Protein AF-A0A1H6TEG6-F1 (afdb_monomer_lite)

Organism: NCBI:txid1297121

Secondary structure (DSSP, 8-state):
-HHHHHHHHHHHHHHHHHHHHHTSTTTS-SS--PSPBTTB-HHHHHHHHHHHHHHHHHHHHHHH-GGGGSSSS--

Structure (mmCIF, N/CA/C/O backbone):
data_AF-A0A1H6TEG6-F1
#
_entry.id   AF-A0A1H6TEG6-F1
#
loop_
_atom_site.group_PDB
_atom_site.id
_atom_site.type_symbol
_atom_site.label_atom_id
_atom_site.label_alt_id
_atom_site.label_comp_id
_atom_site.label_asym_id
_atom_site.label_entity_id
_atom_site.label_seq_id
_atom_site.pdbx_PDB_ins_code
_atom_site.Cartn_x
_atom_site.Cartn_y
_atom_site.Cartn_z
_atom_site.occupancy
_atom_site.B_iso_or_equiv
_atom_site.auth_seq_id
_atom_site.auth_comp_id
_atom_site.auth_asym_id
_atom_site.auth_atom_id
_atom_site.pdbx_PDB_model_num
ATOM 1 N N . MET A 1 1 ? 7.837 10.000 -25.872 1.00 48.94 1 MET A N 1
ATOM 2 C CA . MET A 1 1 ? 8.898 10.032 -24.840 1.00 48.94 1 MET A CA 1
ATOM 3 C C . MET A 1 1 ? 8.433 10.667 -23.522 1.00 48.94 1 MET A C 1
ATOM 5 O O . MET A 1 1 ? 8.684 10.082 -22.478 1.00 48.94 1 MET A O 1
ATOM 9 N N . GLU A 1 2 ? 7.699 11.790 -23.518 1.00 58.66 2 GLU A N 1
ATOM 10 C CA . GLU A 1 2 ? 7.323 12.482 -22.261 1.00 58.66 2 GLU A CA 1
ATOM 11 C C . GLU A 1 2 ? 6.134 11.877 -21.497 1.00 58.66 2 GLU A C 1
ATOM 13 O O . GLU A 1 2 ? 6.172 11.772 -20.272 1.00 58.66 2 GLU A O 1
ATOM 18 N N . LYS A 1 3 ? 5.091 11.412 -22.200 1.00 65.12 3 LYS A N 1
ATOM 19 C CA . LYS A 1 3 ? 3.869 10.903 -21.548 1.00 65.12 3 LYS A CA 1
ATOM 20 C C . LYS A 1 3 ? 4.131 9.671 -20.671 1.00 65.12 3 LYS A C 1
ATOM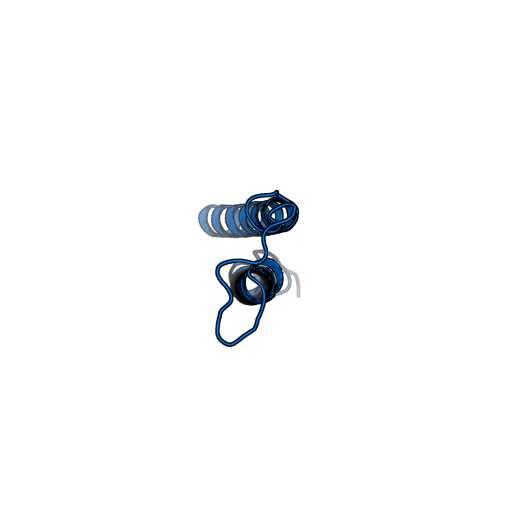 22 O O . LYS A 1 3 ? 3.620 9.612 -19.561 1.00 65.12 3 LYS A O 1
ATOM 27 N N . LYS A 1 4 ? 4.983 8.731 -21.113 1.00 67.56 4 LYS A N 1
ATOM 28 C CA . LYS A 1 4 ? 5.377 7.545 -20.318 1.00 67.56 4 LYS A CA 1
ATOM 29 C C . LYS A 1 4 ? 6.062 7.947 -19.000 1.00 67.56 4 LYS A C 1
ATOM 31 O O . LYS A 1 4 ? 5.697 7.435 -17.948 1.00 67.56 4 LYS A O 1
ATOM 36 N N . LYS A 1 5 ? 6.980 8.926 -19.038 1.00 73.75 5 LYS A N 1
ATOM 37 C CA . LYS A 1 5 ? 7.620 9.481 -17.830 1.00 73.75 5 LYS A CA 1
ATOM 38 C C . LYS A 1 5 ? 6.606 10.165 -16.908 1.00 73.75 5 LYS A C 1
ATOM 40 O O . LYS A 1 5 ? 6.709 10.011 -15.695 1.00 73.75 5 LYS A O 1
ATOM 45 N N . LEU A 1 6 ? 5.619 10.877 -17.462 1.00 79.75 6 LEU A N 1
ATOM 46 C 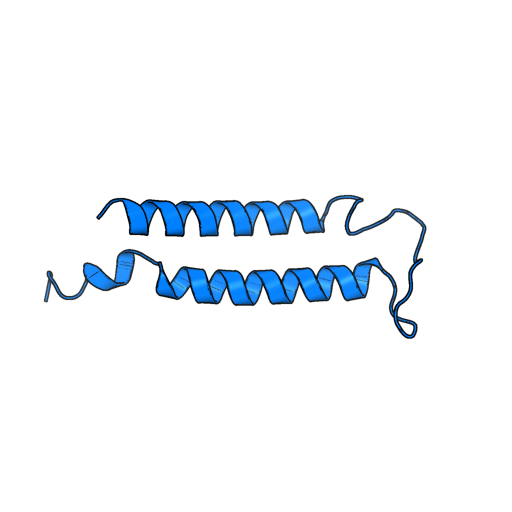CA . LEU A 1 6 ? 4.545 11.499 -16.682 1.00 79.75 6 LEU A CA 1
ATOM 47 C C . LEU A 1 6 ? 3.668 10.445 -15.981 1.00 79.75 6 LEU A C 1
ATOM 49 O O . LEU A 1 6 ? 3.455 10.555 -14.779 1.00 79.75 6 LEU A O 1
ATOM 53 N N . TYR A 1 7 ? 3.219 9.403 -16.690 1.00 82.38 7 TYR A N 1
ATOM 54 C CA . TYR A 1 7 ? 2.415 8.317 -16.108 1.00 82.38 7 TYR A CA 1
ATOM 55 C C . TYR A 1 7 ? 3.166 7.542 -15.024 1.00 82.38 7 TYR A C 1
ATOM 57 O O . TYR A 1 7 ? 2.591 7.244 -13.979 1.00 82.38 7 TYR A O 1
ATOM 65 N N . TRP A 1 8 ? 4.456 7.272 -15.235 1.00 81.25 8 TRP A N 1
ATOM 66 C CA . TRP A 1 8 ? 5.323 6.682 -14.217 1.00 81.25 8 TRP A CA 1
ATOM 67 C C . TRP A 1 8 ? 5.413 7.567 -12.969 1.00 81.25 8 TRP A C 1
ATOM 69 O O . TRP A 1 8 ? 5.200 7.101 -11.853 1.00 81.25 8 TRP A O 1
ATOM 79 N N . ARG A 1 9 ? 5.643 8.872 -13.151 1.00 84.06 9 ARG A N 1
ATOM 80 C CA . ARG A 1 9 ? 5.741 9.828 -12.042 1.00 84.06 9 ARG A CA 1
ATOM 81 C C . ARG A 1 9 ? 4.419 9.955 -11.279 1.00 84.06 9 ARG A C 1
ATOM 83 O O . ARG A 1 9 ? 4.441 10.001 -10.054 1.00 84.06 9 ARG A O 1
ATOM 90 N N . ILE A 1 10 ? 3.284 9.942 -11.982 1.00 87.25 10 ILE A N 1
ATOM 91 C CA . ILE A 1 10 ? 1.943 9.908 -11.379 1.00 87.25 10 ILE A CA 1
ATOM 92 C C . ILE A 1 10 ? 1.740 8.613 -10.585 1.00 87.25 10 ILE A C 1
ATOM 94 O O . ILE A 1 10 ? 1.258 8.687 -9.460 1.00 87.25 10 ILE A O 1
ATOM 98 N N . CYS A 1 11 ? 2.154 7.451 -11.109 1.00 86.62 11 CYS A N 1
ATOM 99 C CA . CYS A 1 11 ? 2.114 6.194 -10.355 1.00 86.62 11 CYS A CA 1
ATOM 100 C C . CYS A 1 11 ? 2.948 6.290 -9.072 1.00 86.62 11 CYS A C 1
ATOM 102 O O . CYS A 1 11 ? 2.446 5.978 -8.000 1.00 86.62 11 CYS A O 1
ATOM 104 N N . CYS A 1 12 ? 4.186 6.786 -9.136 1.00 86.38 12 CYS A N 1
ATOM 105 C CA . CYS A 1 12 ? 5.017 6.938 -7.939 1.00 86.38 12 CYS A CA 1
ATOM 106 C C . CYS A 1 12 ? 4.376 7.868 -6.898 1.00 86.38 12 CYS A C 1
ATOM 108 O O . CYS A 1 12 ? 4.325 7.524 -5.719 1.00 86.38 12 CYS A O 1
ATOM 110 N N . VAL A 1 13 ? 3.856 9.026 -7.320 1.00 92.38 13 VAL A N 1
ATOM 111 C CA . VAL A 1 13 ? 3.187 9.967 -6.406 1.00 92.38 13 VAL A CA 1
ATOM 112 C C . VAL A 1 13 ? 1.920 9.350 -5.812 1.00 92.38 13 VAL A C 1
ATOM 114 O O . VAL A 1 13 ? 1.685 9.491 -4.615 1.00 92.38 13 VAL A O 1
ATOM 117 N N . ALA A 1 14 ? 1.133 8.625 -6.608 1.00 90.06 14 ALA A N 1
ATOM 118 C CA . ALA A 1 14 ? -0.064 7.940 -6.137 1.00 90.06 14 ALA A CA 1
ATOM 119 C C . ALA A 1 14 ? 0.263 6.840 -5.113 1.00 90.06 14 ALA A C 1
ATOM 121 O O . ALA A 1 14 ? -0.400 6.773 -4.082 1.00 90.06 14 ALA A O 1
ATOM 122 N N . ALA A 1 15 ? 1.310 6.036 -5.340 1.00 89.31 15 ALA A N 1
ATOM 123 C CA . ALA A 1 15 ? 1.771 5.022 -4.388 1.00 89.31 15 ALA A CA 1
ATOM 124 C C . ALA A 1 15 ? 2.156 5.648 -3.041 1.00 89.31 15 ALA A C 1
ATOM 126 O O . ALA A 1 15 ? 1.689 5.214 -1.990 1.00 89.31 15 ALA A O 1
ATOM 127 N N . ILE A 1 16 ? 2.969 6.709 -3.079 1.00 91.81 16 ILE A N 1
ATOM 128 C CA . ILE A 1 16 ? 3.399 7.433 -1.877 1.00 91.81 16 ILE A CA 1
ATOM 129 C C . ILE A 1 16 ? 2.188 8.043 -1.160 1.00 91.81 16 ILE A C 1
ATOM 131 O O . ILE A 1 16 ? 2.073 7.929 0.059 1.00 91.81 16 ILE A O 1
ATOM 135 N N . GLY A 1 17 ? 1.256 8.640 -1.908 1.00 92.56 17 GLY A N 1
ATOM 136 C CA . GLY A 1 17 ? 0.018 9.198 -1.366 1.00 92.56 17 GLY A CA 1
ATOM 137 C C . GLY A 1 17 ? -0.848 8.152 -0.661 1.00 92.56 17 GLY A C 1
ATOM 138 O O . GLY A 1 17 ? -1.310 8.398 0.450 1.00 92.56 17 GLY A O 1
ATOM 139 N N . LEU A 1 18 ? -1.010 6.967 -1.256 1.00 89.19 18 LEU A N 1
ATOM 140 C CA . LEU A 1 18 ? -1.715 5.830 -0.651 1.00 89.19 18 LEU A CA 1
ATOM 141 C C . LEU A 1 18 ? -1.040 5.358 0.647 1.00 89.19 18 LEU A C 1
ATOM 143 O O . LEU A 1 18 ? -1.728 5.121 1.642 1.00 89.19 18 LEU A O 1
ATOM 147 N N . CYS A 1 19 ? 0.293 5.283 0.675 1.00 89.00 19 CYS A N 1
ATOM 148 C CA . CYS A 1 19 ? 1.036 4.930 1.886 1.00 89.00 19 CYS A CA 1
ATOM 149 C C . CYS A 1 19 ? 0.800 5.940 3.014 1.00 89.00 19 CYS A C 1
ATOM 151 O O . CYS A 1 19 ? 0.517 5.542 4.140 1.00 89.00 19 CYS A O 1
ATOM 153 N N . ILE A 1 20 ? 0.856 7.242 2.716 1.00 90.88 20 ILE A N 1
ATOM 154 C CA . ILE A 1 20 ? 0.590 8.291 3.709 1.00 90.88 20 ILE A CA 1
ATOM 155 C C . ILE A 1 20 ? -0.858 8.197 4.201 1.00 90.88 20 ILE A C 1
ATOM 157 O O . ILE A 1 20 ? -1.091 8.194 5.407 1.00 90.88 20 ILE A O 1
ATOM 161 N N . LEU A 1 21 ? -1.822 8.050 3.285 1.00 88.88 21 LEU A N 1
ATOM 162 C CA . LEU A 1 21 ? -3.246 7.938 3.607 1.00 88.88 21 LEU A CA 1
ATOM 163 C C . LEU A 1 21 ? -3.532 6.768 4.556 1.00 88.88 21 LEU A C 1
ATOM 165 O O . LEU A 1 21 ? -4.344 6.908 5.466 1.00 88.88 21 LEU A O 1
ATOM 169 N N . THR A 1 22 ? -2.830 5.645 4.398 1.00 87.19 22 THR A N 1
ATOM 170 C CA . THR A 1 22 ? -2.997 4.450 5.245 1.00 87.19 22 THR A CA 1
ATOM 171 C C . THR A 1 22 ? -2.791 4.749 6.730 1.00 87.19 22 THR A C 1
ATOM 173 O O . THR A 1 22 ? -3.504 4.205 7.567 1.00 87.19 22 THR A O 1
ATOM 176 N N . PHE A 1 23 ? -1.857 5.641 7.065 1.00 85.88 23 PHE A N 1
ATOM 177 C CA . PHE A 1 23 ? -1.565 6.015 8.452 1.00 85.88 23 PHE A CA 1
ATOM 178 C C . PHE A 1 23 ? -2.356 7.231 8.940 1.00 85.88 23 PHE A C 1
ATOM 180 O O . PHE A 1 23 ? -2.201 7.651 10.086 1.00 85.88 23 PHE A O 1
ATOM 187 N N . THR A 1 24 ? -3.210 7.813 8.098 1.00 87.00 24 THR A N 1
ATOM 188 C CA . THR A 1 24 ? -4.065 8.922 8.525 1.00 87.00 24 THR A CA 1
ATOM 189 C C . THR A 1 24 ? -5.256 8.417 9.342 1.00 87.00 24 THR A C 1
ATOM 191 O O . THR A 1 24 ? -5.754 7.309 9.107 1.00 87.00 24 THR A O 1
ATOM 194 N N . PRO A 1 25 ? -5.796 9.249 10.253 1.00 82.50 25 PRO A N 1
ATOM 195 C CA . PRO A 1 25 ? -7.004 8.920 11.011 1.00 82.50 25 PRO A CA 1
ATOM 196 C C . PRO A 1 25 ? -8.245 8.677 10.132 1.00 82.50 25 PRO A C 1
ATOM 198 O O . PRO A 1 25 ? -9.263 8.211 10.634 1.00 82.50 25 PRO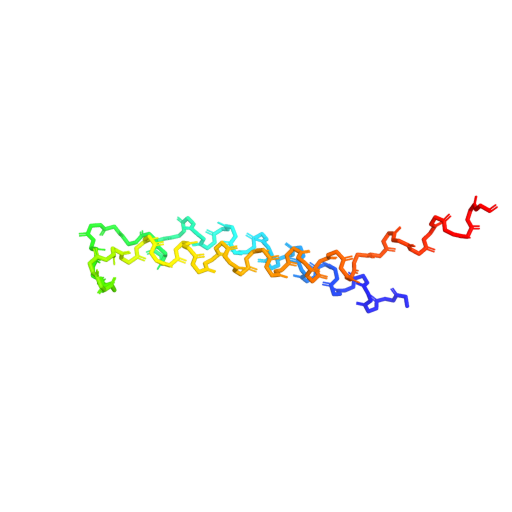 A O 1
ATOM 201 N N . LEU A 1 26 ? -8.164 8.960 8.825 1.00 82.12 26 LEU A N 1
ATOM 202 C CA . LEU A 1 26 ? -9.196 8.627 7.845 1.00 82.12 26 LEU A CA 1
ATOM 203 C C . LEU A 1 26 ? -9.333 7.110 7.620 1.00 82.12 26 LEU A C 1
ATOM 205 O O . LEU A 1 26 ? -10.437 6.617 7.395 1.00 82.12 26 LEU A O 1
ATOM 209 N N . VAL A 1 27 ? -8.216 6.377 7.673 1.00 82.56 27 VAL A N 1
ATOM 210 C CA . VAL A 1 27 ? -8.164 4.912 7.516 1.00 82.56 27 VAL A CA 1
ATOM 211 C C . VAL A 1 27 ? -8.115 4.228 8.881 1.00 82.56 27 VAL A C 1
ATOM 213 O O . VAL A 1 27 ? -8.728 3.180 9.075 1.00 82.56 27 VAL A O 1
ATOM 216 N N . ILE A 1 28 ? -7.436 4.847 9.851 1.00 81.69 28 ILE A N 1
ATOM 217 C CA . ILE A 1 28 ? -7.307 4.341 11.221 1.00 81.69 28 ILE A CA 1
ATOM 218 C C . ILE A 1 28 ? -8.056 5.284 12.177 1.00 81.69 28 ILE A C 1
ATOM 220 O O . ILE A 1 28 ? -7.428 6.105 12.856 1.00 81.69 28 ILE A O 1
ATOM 224 N N . PRO A 1 29 ? -9.398 5.208 12.241 1.00 77.56 29 PRO A N 1
ATOM 225 C CA . PRO A 1 29 ? -10.166 6.005 13.183 1.00 77.56 29 PRO A CA 1
ATOM 226 C C . PRO A 1 29 ? -9.767 5.659 14.620 1.00 77.56 29 PRO A C 1
ATOM 228 O O . PRO A 1 29 ? -9.648 4.494 15.005 1.00 77.56 29 PRO A O 1
ATOM 231 N N . GLN A 1 30 ? -9.551 6.693 15.428 1.00 73.38 30 GLN A N 1
ATOM 232 C CA . GLN A 1 30 ? -9.186 6.551 16.833 1.00 73.38 30 GLN A CA 1
ATOM 233 C C . GLN A 1 30 ? -10.439 6.177 17.637 1.00 73.38 30 GLN A C 1
ATOM 235 O O . GLN A 1 30 ? -11.373 6.967 17.744 1.00 73.38 30 GLN A O 1
ATOM 240 N N . GLY A 1 31 ? -10.467 4.968 18.199 1.00 69.94 31 GLY A N 1
ATOM 241 C CA . GLY A 1 31 ? -11.476 4.562 19.184 1.00 69.94 31 GLY A CA 1
ATOM 242 C C . GLY A 1 31 ? -12.847 4.140 18.640 1.00 69.94 31 GLY A C 1
ATOM 243 O O . GLY A 1 31 ? -13.710 3.804 19.445 1.00 69.94 31 GLY A O 1
ATOM 244 N N . ILE A 1 32 ? -13.061 4.102 17.317 1.00 68.56 32 ILE A N 1
ATOM 245 C CA . ILE A 1 32 ? -14.338 3.697 16.706 1.00 68.56 32 ILE A CA 1
ATOM 246 C C . ILE A 1 32 ? -14.095 2.614 15.646 1.00 68.56 32 ILE A C 1
ATOM 248 O O . ILE A 1 32 ? -13.426 2.850 14.645 1.00 68.56 32 ILE A O 1
ATOM 252 N N . ALA A 1 33 ? -14.643 1.415 15.864 1.00 65.25 33 ALA A N 1
ATOM 253 C CA . ALA A 1 33 ? -14.521 0.275 14.944 1.00 65.25 33 ALA A CA 1
ATOM 254 C C . ALA A 1 33 ? -15.662 0.188 13.908 1.00 65.25 33 ALA A C 1
ATOM 256 O O . ALA A 1 33 ? -15.675 -0.721 13.074 1.00 65.25 33 ALA A O 1
ATOM 257 N N . THR A 1 34 ? -16.629 1.107 13.966 1.00 68.88 34 THR A N 1
ATOM 258 C CA . THR A 1 34 ? -17.782 1.160 13.064 1.00 68.88 34 THR A CA 1
ATOM 259 C C . THR A 1 34 ? -17.498 2.062 11.855 1.00 68.88 34 THR A C 1
ATOM 261 O O . THR A 1 34 ? -16.886 3.116 12.019 1.00 68.88 34 THR A O 1
ATOM 264 N N . PRO A 1 35 ? -17.945 1.692 10.639 1.00 74.69 35 PRO A N 1
ATOM 265 C CA . PRO A 1 35 ? -18.768 0.529 10.298 1.00 74.69 35 PRO A CA 1
ATOM 266 C C . PRO A 1 35 ? -17.957 -0.772 10.159 1.00 74.69 35 PRO A C 1
ATOM 268 O O . PRO A 1 35 ? -16.948 -0.836 9.452 1.00 74.69 35 PRO A O 1
ATOM 271 N N . ALA A 1 36 ? -18.446 -1.833 10.802 1.00 78.44 36 ALA A N 1
ATOM 272 C CA . ALA A 1 36 ? -17.909 -3.176 10.627 1.00 78.44 36 ALA A CA 1
ATOM 273 C C . ALA A 1 36 ? -18.594 -3.860 9.434 1.00 78.44 36 ALA A C 1
ATOM 275 O O . ALA A 1 36 ? -19.822 -3.865 9.342 1.00 78.44 36 ALA A O 1
ATOM 276 N N . LEU A 1 37 ? -17.812 -4.458 8.535 1.00 81.06 37 LEU A N 1
ATOM 277 C CA . LEU A 1 37 ? -18.325 -5.262 7.423 1.00 81.06 37 LEU A CA 1
ATOM 278 C C . LEU A 1 37 ? -18.236 -6.738 7.802 1.00 81.06 37 LEU A C 1
ATOM 280 O O . LEU A 1 37 ? -17.141 -7.269 7.952 1.00 81.06 37 LEU A O 1
ATOM 284 N N . GLY A 1 38 ? -19.379 -7.402 8.000 1.00 82.44 38 GLY A N 1
ATOM 285 C CA . GLY A 1 38 ? -19.410 -8.837 8.324 1.00 82.44 38 GLY A CA 1
ATOM 286 C C . GLY A 1 38 ? -18.639 -9.218 9.598 1.00 82.44 38 GLY A C 1
ATOM 287 O O . GLY A 1 38 ? -18.115 -10.321 9.683 1.00 82.44 38 GLY A O 1
ATOM 288 N N . GLY A 1 39 ? -18.521 -8.298 10.563 1.00 81.62 39 GLY A N 1
ATOM 289 C CA . GLY A 1 39 ? -17.717 -8.479 11.779 1.00 81.62 39 GLY A CA 1
ATOM 290 C C . GLY A 1 39 ? -16.258 -8.021 11.659 1.00 81.62 39 GLY A C 1
ATOM 291 O O . GLY A 1 39 ? -15.553 -7.998 12.664 1.00 81.62 39 GLY A O 1
ATOM 292 N N . VAL A 1 40 ? -15.808 -7.598 10.473 1.00 84.06 40 VAL A N 1
ATOM 293 C CA . VAL A 1 40 ? -14.470 -7.030 10.262 1.00 84.06 40 VAL A CA 1
ATOM 294 C C . VAL A 1 40 ? -14.476 -5.526 10.583 1.00 84.06 40 VAL A C 1
ATOM 296 O O . VAL A 1 40 ? -15.250 -4.788 9.968 1.00 84.06 40 VAL A O 1
ATOM 299 N N . PRO A 1 41 ? -13.620 -5.048 11.507 1.00 86.38 41 PRO A N 1
ATOM 300 C CA . PRO A 1 41 ? -13.447 -3.630 11.827 1.00 86.38 41 PRO A CA 1
ATOM 301 C C . PRO A 1 41 ? -13.105 -2.764 10.613 1.00 86.38 41 PRO A C 1
ATOM 303 O O . PRO A 1 41 ? -12.379 -3.207 9.7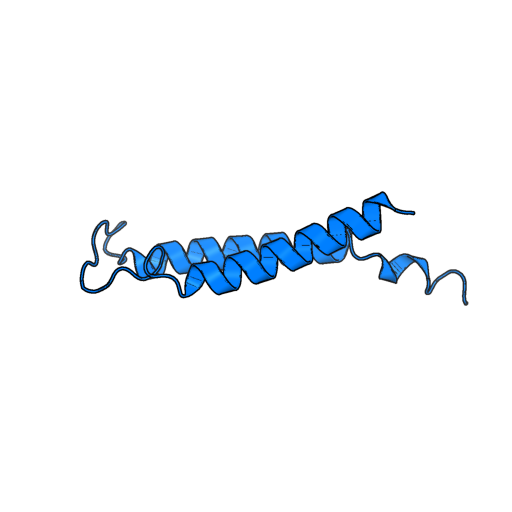19 1.00 86.38 41 PRO A O 1
ATOM 306 N N . TYR A 1 42 ? -13.546 -1.501 10.637 1.00 84.38 42 TYR A N 1
ATOM 307 C CA . TYR A 1 42 ? -13.285 -0.513 9.582 1.00 84.38 42 TYR A CA 1
ATOM 308 C C . TYR A 1 42 ? -11.823 -0.454 9.136 1.00 84.38 42 TYR A C 1
ATOM 310 O O . TYR A 1 42 ? -11.529 -0.587 7.950 1.00 84.38 42 TYR A O 1
ATOM 318 N N . SER A 1 43 ? -10.893 -0.329 10.081 1.00 85.38 43 SER A N 1
ATOM 319 C CA . SER A 1 43 ? -9.459 -0.217 9.792 1.00 85.38 43 SER A CA 1
ATOM 320 C C . SER A 1 43 ? -8.885 -1.433 9.057 1.00 85.38 43 SER A C 1
ATOM 322 O O . SER A 1 43 ? -7.964 -1.296 8.252 1.00 85.38 43 SER A O 1
ATOM 324 N N . LEU A 1 44 ? -9.429 -2.631 9.293 1.00 86.62 44 LEU A N 1
ATOM 325 C CA . LEU A 1 44 ? -8.928 -3.865 8.690 1.00 86.62 44 LEU A CA 1
ATOM 326 C C . LEU A 1 44 ? -9.382 -4.018 7.241 1.00 86.62 44 LEU A C 1
ATOM 328 O O . LEU A 1 44 ? -8.557 -4.250 6.360 1.00 86.62 44 LEU A O 1
ATOM 332 N N . TRP A 1 45 ? -10.675 -3.858 6.958 1.00 87.75 45 TRP A N 1
ATOM 333 C CA . TRP A 1 45 ? -11.143 -4.008 5.580 1.00 87.75 45 TRP A CA 1
ATOM 334 C C . TRP A 1 45 ? -10.709 -2.831 4.694 1.00 87.75 45 TRP A C 1
ATOM 336 O O . TRP A 1 45 ? -10.429 -3.023 3.512 1.00 87.75 45 TRP A O 1
ATOM 346 N N . THR A 1 46 ? -10.572 -1.625 5.250 1.00 88.69 46 THR A N 1
ATOM 347 C CA . THR A 1 46 ? -10.063 -0.464 4.502 1.00 88.69 46 THR A CA 1
ATOM 348 C C . THR A 1 46 ? -8.586 -0.599 4.150 1.00 88.69 46 THR A C 1
ATOM 350 O O . THR A 1 46 ? -8.220 -0.389 2.994 1.00 88.69 46 THR A O 1
ATOM 353 N N . SER A 1 47 ? -7.736 -1.014 5.096 1.00 88.19 47 SER A N 1
ATOM 354 C CA . SER A 1 47 ? -6.316 -1.279 4.816 1.00 88.19 47 SER A CA 1
ATOM 355 C C . SER A 1 47 ? -6.124 -2.430 3.826 1.00 88.19 47 SER A C 1
ATOM 357 O O . SER A 1 47 ? -5.231 -2.371 2.976 1.00 88.19 47 SER A O 1
ATOM 359 N N . PHE A 1 48 ? -7.007 -3.433 3.846 1.00 90.94 48 PHE A N 1
ATOM 360 C CA . PHE A 1 48 ? -7.028 -4.488 2.835 1.00 90.94 48 PHE A CA 1
ATOM 361 C C . PHE A 1 48 ? -7.305 -3.931 1.430 1.00 90.94 48 PHE A C 1
ATOM 363 O O . PHE A 1 48 ? -6.543 -4.201 0.503 1.00 90.94 48 PHE A O 1
ATOM 370 N N . ILE A 1 49 ? -8.333 -3.090 1.266 1.00 91.75 49 ILE A N 1
ATOM 371 C CA . ILE A 1 49 ? -8.633 -2.434 -0.021 1.00 91.75 49 ILE A CA 1
ATOM 372 C C . ILE A 1 49 ? -7.456 -1.570 -0.490 1.00 91.75 49 ILE A C 1
ATOM 374 O O . ILE A 1 49 ? -7.096 -1.606 -1.666 1.00 91.75 49 ILE A O 1
ATOM 378 N N . ILE A 1 50 ? -6.823 -0.827 0.420 1.00 91.25 50 ILE A N 1
ATOM 379 C CA . ILE A 1 50 ? -5.638 -0.017 0.106 1.00 91.25 50 ILE A CA 1
ATOM 380 C C . ILE A 1 50 ? -4.479 -0.896 -0.375 1.00 91.25 50 ILE A C 1
ATOM 382 O O . ILE A 1 50 ? -3.805 -0.552 -1.344 1.00 91.25 50 ILE A O 1
ATOM 386 N N . THR A 1 51 ? -4.282 -2.059 0.242 1.00 91.75 51 THR A N 1
ATOM 387 C CA . THR A 1 51 ? -3.254 -3.020 -0.175 1.00 91.75 51 THR A CA 1
ATOM 388 C C . THR A 1 51 ? -3.535 -3.546 -1.582 1.00 91.75 51 THR A C 1
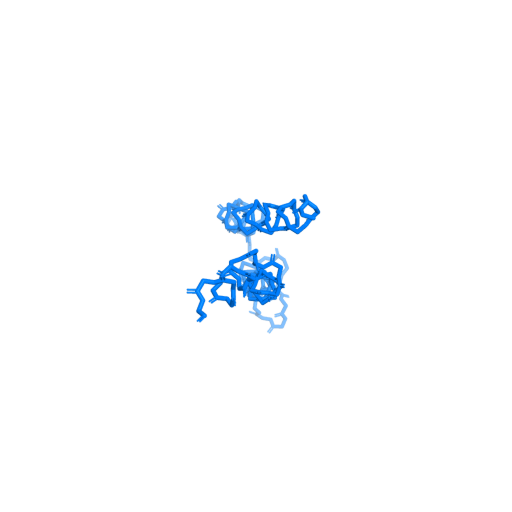ATOM 390 O O . THR A 1 51 ? -2.636 -3.577 -2.420 1.00 91.75 51 THR A O 1
ATOM 393 N N . VAL A 1 52 ? -4.790 -3.891 -1.886 1.00 94.75 52 VAL A N 1
ATOM 394 C CA . VAL A 1 52 ? -5.201 -4.304 -3.238 1.00 94.75 52 VAL A CA 1
ATOM 395 C C . VAL A 1 52 ? -4.958 -3.183 -4.255 1.00 94.75 52 VAL A C 1
ATOM 397 O O . VAL A 1 52 ? -4.404 -3.437 -5.324 1.00 94.75 52 VAL A O 1
ATOM 400 N N . LEU A 1 53 ? -5.304 -1.936 -3.915 1.00 92.12 53 LEU A N 1
ATOM 401 C CA . LEU A 1 53 ? -5.024 -0.762 -4.748 1.00 92.12 53 LEU A CA 1
ATOM 402 C C . LEU A 1 53 ? -3.525 -0.593 -5.009 1.00 92.12 53 LEU A C 1
ATOM 404 O O . LEU A 1 53 ? -3.142 -0.348 -6.150 1.00 92.12 53 LEU A O 1
ATOM 408 N N . LEU A 1 54 ? -2.680 -0.763 -3.988 1.00 91.25 54 LEU A N 1
ATOM 409 C CA . LEU A 1 54 ? -1.227 -0.708 -4.142 1.00 91.25 54 LEU A CA 1
ATOM 410 C C . LEU A 1 54 ? -0.718 -1.794 -5.091 1.00 91.25 54 LEU A C 1
ATOM 412 O O . LEU A 1 54 ? 0.060 -1.476 -5.979 1.00 91.25 54 LEU A O 1
ATOM 416 N N . VAL A 1 55 ? -1.193 -3.038 -4.979 1.00 93.69 55 VAL A N 1
ATOM 417 C CA . VAL A 1 55 ? -0.794 -4.128 -5.890 1.00 93.69 55 VAL A CA 1
ATOM 418 C C . VAL A 1 55 ? -1.175 -3.816 -7.339 1.00 93.69 55 VAL A C 1
ATOM 420 O O . VAL A 1 55 ? -0.348 -3.964 -8.241 1.00 93.69 55 VAL A O 1
ATOM 423 N N . VAL A 1 56 ? -2.400 -3.335 -7.577 1.00 92.62 56 VAL A N 1
ATOM 424 C CA . VAL A 1 56 ? -2.852 -2.918 -8.917 1.00 92.62 56 VAL A CA 1
ATOM 425 C C . VAL A 1 56 ? -1.989 -1.773 -9.441 1.00 92.62 56 VAL A C 1
ATOM 427 O O . VAL A 1 56 ? -1.586 -1.773 -10.604 1.00 92.62 56 VAL A O 1
ATOM 430 N N . LEU A 1 57 ? -1.663 -0.811 -8.583 1.00 89.94 57 LEU A N 1
ATOM 431 C CA . LEU A 1 57 ? -0.850 0.338 -8.941 1.00 89.94 57 LEU A CA 1
ATOM 432 C C . LEU A 1 57 ? 0.607 -0.049 -9.228 1.00 89.94 57 LEU A C 1
ATOM 434 O O . LEU A 1 57 ? 1.193 0.470 -10.173 1.00 89.94 57 LEU A O 1
ATOM 438 N N . THR A 1 58 ? 1.172 -1.008 -8.492 1.00 89.25 58 THR A N 1
ATOM 439 C CA . THR A 1 58 ? 2.479 -1.606 -8.788 1.00 89.25 58 THR A CA 1
ATOM 440 C C . THR A 1 58 ? 2.455 -2.328 -10.130 1.00 89.25 58 THR A C 1
ATOM 442 O O . THR A 1 58 ? 3.359 -2.123 -10.934 1.00 89.25 58 THR A O 1
ATOM 445 N N . TYR A 1 59 ? 1.408 -3.106 -10.423 1.00 88.06 59 TYR A N 1
ATOM 446 C CA . TYR A 1 59 ? 1.246 -3.773 -11.718 1.00 88.06 59 TYR A CA 1
ATOM 447 C C . TYR A 1 59 ? 1.125 -2.780 -12.884 1.00 88.06 59 TYR A C 1
ATOM 449 O O . TYR A 1 59 ? 1.743 -2.957 -13.931 1.00 88.06 59 TYR A O 1
ATOM 457 N N . ILE A 1 60 ? 0.368 -1.693 -12.719 1.00 87.06 60 ILE A N 1
ATOM 458 C CA . ILE A 1 60 ? 0.324 -0.620 -13.721 1.00 87.06 60 ILE A CA 1
ATOM 459 C C . ILE A 1 60 ? 1.707 0.023 -13.843 1.00 87.06 60 ILE A C 1
ATOM 461 O O . ILE A 1 60 ? 2.189 0.224 -14.956 1.00 87.06 60 ILE A O 1
ATOM 465 N N . GLY A 1 61 ? 2.363 0.281 -12.709 1.00 85.62 61 GLY A N 1
ATOM 466 C CA . GLY A 1 61 ? 3.715 0.815 -12.614 1.00 85.62 61 GLY A CA 1
ATOM 467 C C . GLY A 1 61 ? 4.719 0.019 -13.441 1.00 85.62 61 GLY A C 1
ATOM 468 O O . GLY A 1 61 ? 5.442 0.622 -14.226 1.00 85.62 61 GLY A O 1
ATOM 469 N N . THR A 1 62 ? 4.723 -1.315 -13.351 1.00 83.81 62 THR A N 1
ATOM 470 C CA . THR A 1 62 ? 5.624 -2.153 -14.163 1.00 83.81 62 THR A CA 1
ATOM 471 C C . THR A 1 62 ? 5.349 -2.026 -15.661 1.00 83.81 62 THR A C 1
ATOM 473 O O . THR A 1 62 ? 6.281 -2.046 -16.458 1.00 83.81 62 THR A O 1
ATOM 476 N N . ARG A 1 63 ? 4.091 -1.815 -16.068 1.00 80.88 63 ARG A N 1
ATOM 477 C CA . ARG A 1 63 ? 3.699 -1.641 -17.479 1.00 80.88 63 ARG A CA 1
ATOM 478 C C . ARG A 1 63 ? 4.032 -0.256 -18.033 1.00 80.88 63 ARG A C 1
ATOM 480 O O . ARG A 1 63 ? 4.281 -0.131 -19.231 1.00 80.88 63 ARG A O 1
ATOM 487 N N . VAL A 1 64 ? 4.022 0.781 -17.193 1.00 81.00 64 VAL A N 1
ATOM 488 C CA . VAL A 1 64 ? 4.396 2.154 -17.584 1.00 81.00 64 VAL A CA 1
ATOM 489 C C . VAL A 1 64 ? 5.853 2.496 -17.272 1.00 81.00 64 VAL A C 1
ATOM 491 O O . VAL A 1 64 ? 6.297 3.597 -17.607 1.00 81.00 64 VAL A O 1
ATOM 494 N N . HIS A 1 65 ? 6.597 1.570 -16.659 1.00 77.19 65 HIS A N 1
ATOM 495 C CA . HIS A 1 65 ? 7.996 1.753 -16.302 1.00 77.19 65 HIS A CA 1
ATOM 496 C C . HIS A 1 65 ? 8.826 2.057 -17.563 1.00 77.19 65 HIS A C 1
ATOM 498 O O . HIS A 1 65 ? 8.871 1.243 -18.487 1.00 77.19 65 HIS A O 1
ATOM 504 N N . PRO A 1 66 ? 9.493 3.223 -17.638 1.00 65.94 66 PRO A N 1
ATOM 505 C CA . PRO A 1 66 ? 10.218 3.640 -18.836 1.00 65.94 66 PRO A CA 1
ATOM 506 C C . PRO A 1 66 ? 11.516 2.850 -19.079 1.00 65.94 66 PRO A C 1
ATOM 508 O O . PRO A 1 66 ? 12.128 3.034 -20.124 1.00 65.94 66 PRO A O 1
ATOM 511 N N . GLY A 1 67 ? 11.942 1.998 -18.138 1.00 62.09 67 GLY A N 1
ATOM 512 C CA . GLY A 1 67 ? 13.252 1.342 -18.161 1.00 62.09 67 GLY A CA 1
ATOM 513 C C . GLY A 1 67 ? 13.371 0.064 -18.994 1.00 62.09 67 GLY A C 1
ATOM 514 O O . GLY A 1 67 ? 14.486 -0.383 -19.189 1.00 62.09 67 GLY A O 1
ATOM 515 N N . MET A 1 68 ? 12.283 -0.509 -19.523 1.00 55.69 68 MET A N 1
ATOM 516 C CA . MET A 1 68 ? 12.387 -1.703 -20.389 1.00 55.69 68 MET A CA 1
ATOM 517 C C . MET A 1 68 ? 12.732 -1.389 -21.852 1.00 55.69 68 MET A C 1
ATOM 519 O O . MET A 1 68 ? 12.919 -2.310 -22.631 1.00 55.69 68 MET A O 1
ATOM 523 N N . GLN A 1 69 ? 12.774 -0.115 -22.254 1.00 53.47 69 GLN A N 1
ATOM 524 C CA . GLN A 1 69 ? 13.031 0.251 -23.653 1.00 53.47 69 GLN A CA 1
ATOM 525 C C . GLN A 1 69 ? 14.501 0.615 -23.929 1.00 53.47 69 GLN A C 1
ATOM 527 O O . GLN A 1 69 ? 14.864 0.761 -25.086 1.00 53.47 69 GLN A O 1
ATOM 532 N N . ASN A 1 70 ? 15.340 0.734 -22.895 1.00 52.31 70 ASN A N 1
ATOM 533 C CA . ASN A 1 70 ? 16.746 1.116 -23.063 1.00 52.31 70 ASN A CA 1
ATOM 534 C C . ASN A 1 70 ? 17.704 -0.090 -23.114 1.00 52.31 70 ASN A C 1
ATOM 536 O O . ASN A 1 70 ? 18.812 0.062 -23.594 1.00 52.31 70 ASN A O 1
ATOM 540 N N . GLU A 1 71 ? 17.306 -1.280 -22.646 1.00 52.25 71 GLU A N 1
ATOM 541 C CA . GLU A 1 71 ? 18.187 -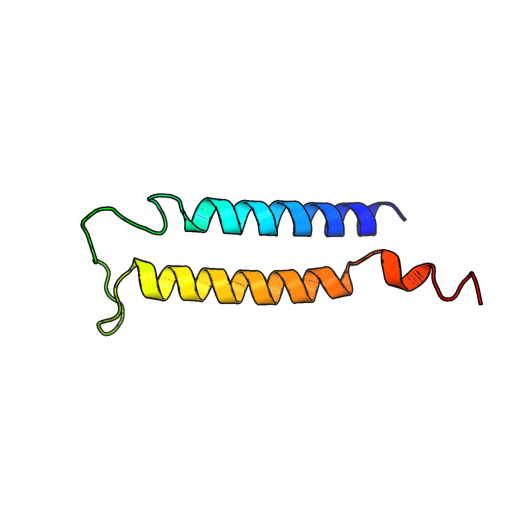2.466 -22.676 1.00 52.25 71 GLU A CA 1
ATOM 542 C C . GLU A 1 71 ? 18.265 -3.139 -24.060 1.00 52.25 71 GLU A C 1
ATOM 544 O O . GLU A 1 71 ? 19.239 -3.829 -24.331 1.00 52.25 71 GLU A O 1
ATOM 549 N N . GLU A 1 72 ? 17.288 -2.929 -24.953 1.00 51.38 72 GLU A N 1
ATOM 550 C CA . GLU A 1 72 ? 17.319 -3.466 -26.331 1.00 51.38 72 GLU A CA 1
ATOM 551 C C . GLU A 1 72 ? 18.062 -2.562 -27.333 1.00 51.38 72 GLU A C 1
ATOM 553 O O . GLU A 1 72 ? 18.408 -3.031 -28.410 1.00 51.38 72 GLU A O 1
ATOM 558 N N . GLU A 1 73 ? 18.310 -1.284 -27.016 1.00 48.66 73 GLU A N 1
ATOM 559 C CA . GLU A 1 73 ? 19.104 -0.384 -27.881 1.00 48.66 73 GLU A CA 1
ATOM 560 C C . GLU A 1 73 ? 20.619 -0.453 -27.588 1.00 48.66 73 GLU A C 1
ATOM 562 O O . GLU A 1 73 ? 21.410 0.026 -28.400 1.00 48.66 73 GLU A O 1
ATOM 567 N N . ASP A 1 74 ? 21.019 -1.082 -26.474 1.00 49.56 74 ASP A N 1
ATOM 568 C CA . ASP A 1 74 ? 22.414 -1.216 -26.016 1.00 49.56 74 ASP A CA 1
ATOM 569 C C . ASP A 1 74 ? 22.983 -2.661 -26.150 1.00 49.56 74 ASP A C 1
ATOM 571 O O . ASP A 1 74 ? 24.077 -2.939 -25.648 1.00 49.56 74 ASP A O 1
ATOM 575 N N . LEU A 1 75 ? 22.271 -3.578 -26.827 1.00 44.50 75 LEU A N 1
ATOM 576 C CA . LEU A 1 75 ? 22.669 -4.972 -27.134 1.00 44.50 75 LEU A CA 1
ATOM 577 C C . LEU A 1 75 ? 22.716 -5.222 -28.649 1.00 44.50 75 LEU A C 1
ATOM 579 O O . LEU A 1 75 ? 23.625 -5.971 -29.080 1.00 44.50 75 LEU A O 1
#

Foldseek 3Di:
DVVLVVLLVVLVVVLVVLVVVLPDCVLVPPPDQPPADVNHGSNVVSVVVSVVVNVVSVVVNVVSPPPVVPVVVVD

pLDDT: mean 79.29, std 13.26, range [44.5, 94.75]

Radius of gyration: 17.36 Å; chains: 1; bounding box: 42×21×47 Å

Sequence (75 aa):
MEKKKLYWRICCVAAIGLCILTFTPLVIPQGIATPALGGVPYSLWTSFIITVLLVVLTYIGTRVHPGMQNEEEDL